Protein AF-A0A7S2H344-F1 (afdb_monomer_lite)

Radius of gyration: 18.53 Å; chains: 1; bounding box: 34×43×52 Å

Structure (mmCIF, N/CA/C/O backbone):
data_AF-A0A7S2H344-F1
#
_entry.id   AF-A0A7S2H344-F1
#
loop_
_atom_site.group_PDB
_atom_site.id
_atom_site.type_symbol
_atom_site.label_atom_id
_atom_site.label_alt_id
_atom_site.label_comp_id
_atom_site.label_asym_id
_atom_site.label_entity_id
_atom_site.label_seq_id
_atom_site.pdbx_PDB_ins_code
_atom_si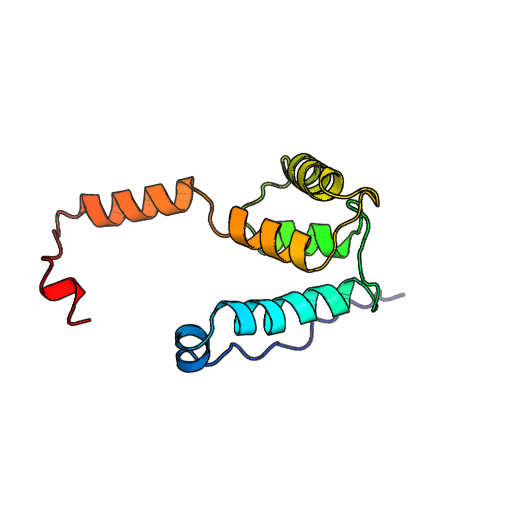te.Cartn_x
_atom_site.Cartn_y
_atom_site.Cartn_z
_atom_site.occupancy
_atom_site.B_iso_or_equiv
_atom_site.auth_seq_id
_atom_site.auth_comp_id
_atom_site.auth_asym_id
_atom_site.auth_atom_id
_atom_site.pdbx_PDB_model_num
ATOM 1 N N . HIS A 1 1 ? -3.638 -33.304 -17.695 1.00 45.38 1 HIS A N 1
ATOM 2 C CA . HIS A 1 1 ? -2.804 -32.109 -17.457 1.00 45.38 1 HIS A CA 1
ATOM 3 C C . HIS A 1 1 ? -3.215 -31.450 -16.147 1.00 45.38 1 HIS A C 1
ATOM 5 O O . HIS A 1 1 ? -4.291 -30.873 -16.081 1.00 45.38 1 HIS A O 1
ATOM 11 N N . ARG A 1 2 ? -2.412 -31.610 -15.088 1.00 36.78 2 ARG A N 1
ATOM 12 C CA . ARG A 1 2 ? -2.621 -30.973 -13.777 1.00 36.78 2 ARG A CA 1
ATOM 13 C C . ARG A 1 2 ? -1.988 -29.578 -13.842 1.00 36.78 2 ARG A C 1
ATOM 15 O O . ARG A 1 2 ? -0.814 -29.491 -14.191 1.00 36.78 2 ARG A O 1
ATOM 22 N N . ARG A 1 3 ? -2.750 -28.513 -13.578 1.00 44.06 3 ARG A N 1
ATOM 23 C CA . ARG A 1 3 ? -2.185 -27.168 -13.381 1.00 44.06 3 ARG A CA 1
ATOM 24 C C . ARG A 1 3 ? -1.403 -27.169 -12.056 1.00 44.06 3 ARG A C 1
ATOM 26 O O . ARG A 1 3 ? -1.931 -27.730 -11.092 1.00 44.06 3 ARG A O 1
ATOM 33 N N . PRO A 1 4 ? -0.186 -26.608 -11.990 1.00 41.44 4 PRO A N 1
ATOM 34 C CA . PRO A 1 4 ? 0.446 -26.328 -10.710 1.00 41.44 4 PRO A CA 1
ATOM 35 C C . PRO A 1 4 ? -0.395 -25.268 -9.985 1.00 41.44 4 PRO A C 1
ATOM 37 O O . PRO A 1 4 ? -0.862 -24.315 -10.612 1.00 41.44 4 PRO A O 1
ATOM 40 N N . GLY A 1 5 ? -0.683 -25.507 -8.705 1.00 43.66 5 GLY A N 1
ATOM 41 C CA . GLY A 1 5 ? -1.342 -24.526 -7.841 1.00 43.66 5 GLY A CA 1
ATOM 42 C C . GLY A 1 5 ? -0.411 -23.344 -7.557 1.00 43.66 5 GLY A C 1
ATOM 43 O O . GLY A 1 5 ? 0.783 -23.449 -7.839 1.00 43.66 5 GLY A O 1
ATOM 44 N N . PRO A 1 6 ? -0.932 -22.229 -7.025 1.00 50.12 6 PRO A N 1
ATOM 45 C CA . PRO A 1 6 ? -0.086 -21.128 -6.595 1.00 50.12 6 PRO A CA 1
ATOM 46 C C . PRO A 1 6 ? 0.805 -21.638 -5.460 1.00 50.12 6 PRO A C 1
ATOM 48 O O . PRO A 1 6 ? 0.308 -22.052 -4.411 1.00 50.12 6 PRO A O 1
ATOM 51 N N . ASP A 1 7 ? 2.114 -21.673 -5.705 1.00 43.00 7 ASP A N 1
ATOM 52 C CA . ASP A 1 7 ? 3.105 -21.862 -4.657 1.00 43.00 7 ASP A CA 1
ATOM 53 C C . ASP A 1 7 ? 2.896 -20.743 -3.635 1.00 43.00 7 ASP A C 1
ATOM 55 O O . ASP A 1 7 ? 3.066 -19.560 -3.933 1.00 43.00 7 ASP A O 1
ATOM 59 N N . ALA A 1 8 ? 2.449 -21.131 -2.442 1.00 45.59 8 ALA A N 1
ATOM 60 C CA . ALA A 1 8 ? 2.354 -20.249 -1.297 1.00 45.59 8 ALA A CA 1
ATOM 61 C C . ALA A 1 8 ? 3.727 -19.599 -1.086 1.00 45.59 8 ALA A C 1
ATOM 63 O O . ALA A 1 8 ? 4.722 -20.299 -0.874 1.00 45.59 8 ALA A O 1
ATOM 64 N N . GLY A 1 9 ? 3.765 -18.269 -1.192 1.00 44.84 9 GLY A N 1
ATOM 65 C CA . GLY A 1 9 ? 4.967 -17.467 -1.013 1.00 44.84 9 GLY A CA 1
ATOM 66 C C . GLY A 1 9 ? 5.725 -17.888 0.241 1.00 44.84 9 GLY A C 1
ATOM 67 O O . GLY A 1 9 ? 5.136 -18.123 1.299 1.00 44.84 9 GLY A O 1
ATOM 68 N N . ALA A 1 10 ? 7.042 -18.033 0.096 1.00 45.00 10 ALA A N 1
ATOM 69 C CA . ALA A 1 10 ? 7.947 -18.379 1.178 1.00 45.00 10 ALA A CA 1
ATOM 70 C C . ALA A 1 10 ? 7.676 -17.475 2.390 1.00 45.00 10 ALA A C 1
ATOM 72 O O . ALA A 1 10 ? 7.825 -16.258 2.304 1.00 45.00 10 ALA A O 1
ATOM 73 N N . GLY A 1 11 ? 7.252 -18.085 3.502 1.00 45.38 11 GLY A N 1
ATOM 74 C CA . GLY A 1 11 ? 6.796 -17.382 4.695 1.00 45.38 11 GLY A CA 1
ATOM 75 C C . GLY A 1 11 ? 7.814 -16.356 5.181 1.00 45.38 11 GLY A C 1
ATOM 76 O O . GLY A 1 11 ? 8.858 -16.712 5.735 1.00 45.38 11 GLY A O 1
ATOM 77 N N . ALA A 1 12 ? 7.493 -15.077 4.993 1.00 57.72 12 ALA A N 1
ATOM 78 C CA . ALA A 1 12 ? 8.164 -14.003 5.696 1.00 57.72 12 ALA A CA 1
ATOM 79 C C . ALA A 1 12 ? 7.949 -14.245 7.195 1.00 57.72 12 ALA A C 1
ATOM 81 O O . ALA A 1 12 ? 6.819 -14.294 7.683 1.00 57.72 12 ALA A O 1
ATOM 82 N N . LYS A 1 13 ? 9.040 -14.478 7.930 1.00 67.94 13 LYS A N 1
ATOM 83 C CA . LYS A 1 13 ? 8.976 -14.578 9.386 1.00 67.94 13 LYS A CA 1
ATOM 84 C C . LYS A 1 13 ? 8.519 -13.220 9.909 1.00 67.94 13 LYS A C 1
ATOM 86 O O . LYS A 1 13 ? 9.151 -12.218 9.584 1.00 67.94 13 LYS A O 1
ATOM 91 N N . ALA A 1 14 ? 7.449 -13.203 10.703 1.00 76.75 14 ALA A N 1
ATOM 92 C CA . ALA A 1 14 ? 6.959 -11.974 11.313 1.00 76.75 14 ALA A CA 1
ATOM 93 C C . ALA A 1 14 ? 8.109 -11.253 12.049 1.00 76.75 14 ALA A C 1
ATOM 95 O O . ALA A 1 14 ? 8.905 -11.924 12.727 1.00 76.75 14 ALA A O 1
ATOM 96 N N . PRO A 1 15 ? 8.230 -9.923 11.898 1.00 81.69 15 PRO A N 1
ATOM 97 C CA . PRO A 1 15 ? 9.256 -9.157 12.586 1.00 81.69 15 PRO A CA 1
ATOM 98 C C . PRO A 1 15 ? 9.081 -9.289 14.102 1.00 81.69 15 PRO A C 1
ATOM 100 O O . PRO A 1 15 ? 7.971 -9.443 14.612 1.00 81.69 15 PRO A O 1
ATOM 103 N N . ALA A 1 16 ? 10.194 -9.256 14.836 1.00 89.12 16 ALA A N 1
ATOM 104 C CA . ALA A 1 16 ? 10.135 -9.223 16.292 1.00 89.12 16 ALA A CA 1
ATOM 105 C C . ALA A 1 16 ? 9.465 -7.918 16.743 1.00 89.12 16 ALA A C 1
ATOM 107 O O . ALA A 1 16 ? 9.772 -6.860 16.200 1.00 89.12 16 ALA A O 1
ATOM 108 N N . PHE A 1 17 ? 8.600 -7.983 17.756 1.00 87.50 17 PHE A N 1
ATOM 109 C CA . PHE A 1 17 ? 7.873 -6.813 18.258 1.00 87.50 17 PHE A CA 1
ATOM 110 C C . PHE A 1 17 ? 8.807 -5.651 18.640 1.00 87.50 17 PHE A C 1
ATOM 112 O O . PHE A 1 17 ? 8.573 -4.518 18.240 1.00 87.50 17 PHE A O 1
ATOM 119 N N . GLU A 1 18 ? 9.935 -5.946 19.290 1.00 90.69 18 GLU A N 1
ATOM 120 C CA . GLU A 1 18 ? 10.969 -4.950 19.618 1.00 90.69 18 GLU A CA 1
ATOM 121 C C . GLU A 1 18 ? 11.545 -4.245 18.381 1.00 90.69 18 GLU A C 1
ATOM 123 O O . GLU A 1 18 ? 11.852 -3.058 18.425 1.00 90.69 18 GLU A O 1
ATOM 128 N N . ALA A 1 19 ? 11.674 -4.957 17.257 1.00 85.19 19 ALA A N 1
ATOM 129 C CA . ALA A 1 19 ? 12.140 -4.359 16.010 1.00 85.19 19 ALA A CA 1
ATOM 130 C C . ALA A 1 19 ? 11.085 -3.411 15.422 1.00 85.19 19 ALA A C 1
ATOM 132 O O . ALA A 1 19 ? 11.440 -2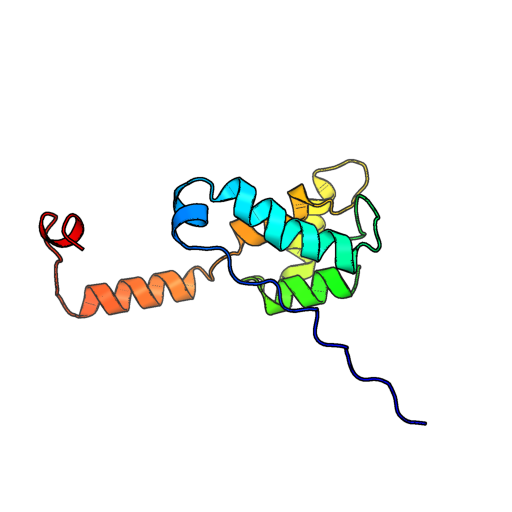.354 14.915 1.00 85.19 19 ALA A O 1
ATOM 133 N N . VAL A 1 20 ? 9.801 -3.763 15.544 1.00 88.31 20 VAL A N 1
ATOM 134 C CA . VAL A 1 20 ? 8.680 -2.903 15.132 1.00 88.31 20 VAL A CA 1
ATOM 135 C C . VAL A 1 20 ? 8.634 -1.624 15.972 1.00 88.31 20 VAL A C 1
ATOM 137 O O . VAL A 1 20 ? 8.429 -0.546 15.427 1.00 88.31 20 VAL A O 1
ATOM 140 N N . LEU A 1 21 ? 8.856 -1.728 17.287 1.00 90.62 21 LEU A N 1
ATOM 141 C CA . LEU A 1 21 ? 8.903 -0.563 18.177 1.00 90.62 21 LEU A CA 1
ATOM 142 C C . LEU A 1 21 ? 10.115 0.338 17.915 1.00 90.62 21 LEU A C 1
ATOM 144 O O . LEU A 1 21 ? 10.017 1.553 18.075 1.00 90.62 21 LEU A O 1
ATOM 148 N N . ALA A 1 22 ? 11.254 -0.248 17.540 1.00 92.75 22 ALA A N 1
ATOM 149 C CA . ALA A 1 22 ? 12.477 0.498 17.265 1.00 92.75 22 ALA A CA 1
ATOM 150 C C . ALA A 1 22 ? 12.447 1.220 15.908 1.00 92.75 22 ALA A C 1
ATOM 152 O O . ALA A 1 22 ? 12.942 2.342 15.817 1.00 92.75 22 ALA A O 1
ATOM 153 N N . ASP A 1 23 ? 11.903 0.579 14.868 1.00 91.44 23 ASP A N 1
ATOM 154 C CA . ASP A 1 23 ? 11.857 1.114 13.503 1.00 91.44 23 ASP A CA 1
ATOM 155 C C . ASP A 1 23 ? 10.715 0.483 12.685 1.00 91.44 23 ASP A C 1
ATOM 157 O O . ASP A 1 23 ? 10.900 -0.487 11.943 1.00 91.44 23 ASP A O 1
ATOM 161 N N . LEU A 1 24 ? 9.510 1.040 12.824 1.00 89.12 24 LEU A N 1
ATOM 162 C CA . LEU A 1 24 ? 8.336 0.581 12.081 1.00 89.12 24 LEU A CA 1
ATOM 163 C C . LEU A 1 24 ? 8.521 0.741 10.564 1.00 89.12 24 LEU A C 1
ATOM 165 O O . LEU A 1 24 ? 8.237 -0.197 9.821 1.00 89.12 24 LEU A O 1
ATOM 169 N N . ASP A 1 25 ? 9.016 1.897 10.114 1.00 89.62 25 ASP A N 1
ATOM 170 C CA . ASP A 1 25 ? 9.170 2.213 8.690 1.00 89.62 25 ASP A CA 1
ATOM 171 C C . ASP A 1 25 ? 10.168 1.267 8.011 1.00 89.62 25 ASP A C 1
ATOM 173 O O . ASP A 1 25 ? 9.881 0.710 6.948 1.00 89.62 25 ASP A O 1
ATOM 177 N N . GLY A 1 26 ? 11.323 1.020 8.634 1.00 90.25 26 GLY A N 1
ATOM 178 C CA . GLY A 1 26 ? 12.318 0.089 8.106 1.00 90.25 26 GLY A CA 1
ATOM 179 C C . GLY A 1 26 ? 11.807 -1.352 8.060 1.00 90.25 26 GLY A C 1
ATOM 180 O O . GLY A 1 26 ? 12.040 -2.073 7.081 1.00 90.25 26 GLY A O 1
ATOM 181 N N . VAL A 1 27 ? 11.053 -1.777 9.078 1.00 90.94 27 VAL A N 1
ATOM 182 C CA . VAL A 1 27 ? 10.414 -3.100 9.094 1.00 90.94 27 VAL A CA 1
ATOM 183 C C . VAL A 1 27 ? 9.361 -3.219 7.990 1.00 90.94 27 VAL A C 1
ATOM 185 O O . VAL A 1 27 ? 9.327 -4.237 7.291 1.00 90.94 27 VAL A O 1
ATOM 188 N N . GLU A 1 28 ? 8.548 -2.188 7.784 1.00 90.44 28 GLU A N 1
ATOM 189 C CA . GLU A 1 28 ? 7.519 -2.148 6.748 1.00 90.44 28 GLU A CA 1
ATOM 190 C C . GLU A 1 28 ? 8.136 -2.235 5.346 1.00 90.44 28 GLU A C 1
ATOM 192 O O . GLU A 1 28 ? 7.773 -3.122 4.569 1.00 90.44 28 GLU A O 1
ATOM 197 N N . ILE A 1 29 ? 9.140 -1.400 5.059 1.00 92.06 29 ILE A N 1
ATOM 198 C CA . ILE A 1 29 ? 9.882 -1.416 3.791 1.00 92.06 29 ILE A CA 1
ATOM 199 C C . ILE A 1 29 ? 10.525 -2.786 3.563 1.00 92.06 29 ILE A C 1
ATOM 201 O O . ILE A 1 29 ? 10.426 -3.342 2.471 1.00 92.06 29 ILE A O 1
ATOM 205 N N . SER A 1 30 ? 11.159 -3.378 4.578 1.00 90.12 30 SER A N 1
ATOM 206 C CA . SER A 1 30 ? 11.808 -4.686 4.414 1.00 90.12 30 SER A CA 1
ATOM 207 C C . SER A 1 30 ? 10.812 -5.824 4.146 1.00 90.12 30 SER A C 1
ATOM 209 O O . SER A 1 30 ? 11.112 -6.740 3.376 1.00 90.12 30 SER A O 1
ATOM 211 N N . THR A 1 31 ? 9.618 -5.760 4.741 1.00 89.50 31 THR A N 1
ATOM 212 C CA . THR A 1 31 ? 8.592 -6.808 4.638 1.00 89.50 31 THR A CA 1
ATOM 213 C C . THR A 1 31 ? 7.793 -6.673 3.344 1.00 89.50 31 THR A C 1
ATOM 215 O O . THR A 1 31 ? 7.741 -7.595 2.522 1.00 89.50 31 THR A O 1
ATOM 218 N N . TYR A 1 32 ? 7.192 -5.506 3.125 1.00 92.94 32 TYR A N 1
ATOM 219 C CA . TYR A 1 32 ? 6.351 -5.257 1.961 1.00 92.94 32 TYR A CA 1
ATOM 220 C C . TYR A 1 32 ? 7.170 -4.930 0.716 1.00 92.94 32 TYR A C 1
ATOM 222 O O . TYR A 1 32 ? 6.781 -5.340 -0.371 1.00 92.94 32 TYR A O 1
ATOM 230 N N . GLY A 1 33 ? 8.341 -4.303 0.845 1.00 92.50 33 GLY A N 1
ATOM 231 C CA . GLY A 1 33 ? 9.237 -4.074 -0.292 1.00 92.50 33 GLY A CA 1
ATOM 232 C C . GLY A 1 33 ? 9.791 -5.373 -0.876 1.00 92.50 33 GLY A C 1
ATOM 233 O O . GLY A 1 33 ? 9.915 -5.499 -2.094 1.00 92.50 33 GLY A O 1
ATOM 234 N N . ARG A 1 34 ? 10.028 -6.397 -0.043 1.00 91.38 34 ARG A N 1
ATOM 235 C CA . ARG A 1 34 ? 10.338 -7.745 -0.544 1.00 91.38 34 ARG A CA 1
ATOM 236 C C . ARG A 1 34 ? 9.165 -8.338 -1.318 1.00 91.38 34 ARG A C 1
ATOM 238 O O . ARG A 1 34 ? 9.363 -8.839 -2.417 1.00 91.38 34 ARG A O 1
ATOM 245 N N . THR A 1 35 ? 7.956 -8.228 -0.774 1.00 91.94 35 THR A N 1
ATOM 246 C CA . THR A 1 35 ? 6.735 -8.695 -1.448 1.00 91.94 35 THR A CA 1
ATOM 247 C C . THR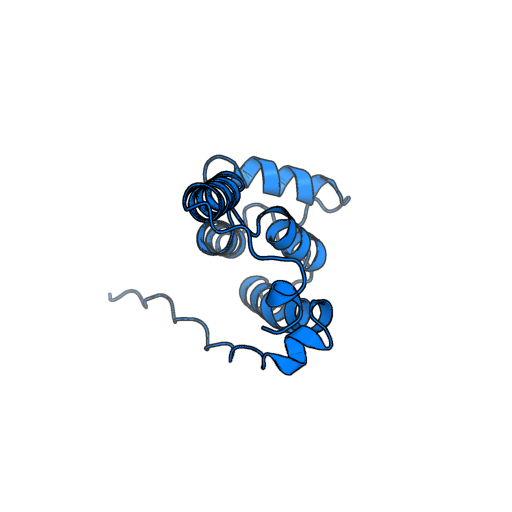 A 1 35 ? 6.555 -7.998 -2.800 1.00 91.94 35 THR A C 1
ATOM 249 O O . THR A 1 35 ? 6.308 -8.660 -3.807 1.00 91.94 35 THR A O 1
ATOM 252 N N . PHE A 1 36 ? 6.760 -6.678 -2.842 1.00 94.94 36 PHE A N 1
ATOM 253 C CA . PHE A 1 36 ? 6.747 -5.897 -4.073 1.00 94.94 36 PHE A CA 1
ATOM 254 C C . PHE A 1 36 ? 7.787 -6.402 -5.069 1.00 94.94 36 PHE A C 1
ATOM 256 O O . PHE A 1 36 ? 7.446 -6.708 -6.206 1.00 94.94 36 PHE A O 1
ATOM 263 N N . SER A 1 37 ? 9.041 -6.558 -4.638 1.00 94.38 37 SER A N 1
ATOM 264 C CA . SER A 1 37 ? 10.120 -7.076 -5.484 1.00 94.38 37 SER A CA 1
ATOM 265 C C . SER A 1 37 ? 9.805 -8.465 -6.049 1.00 94.38 37 SER A C 1
ATOM 267 O O . SER A 1 37 ? 10.142 -8.738 -7.205 1.00 94.38 37 SER A O 1
ATOM 269 N N . ASP A 1 38 ? 9.173 -9.333 -5.254 1.00 91.94 38 ASP A N 1
ATOM 270 C CA . ASP A 1 38 ? 8.828 -10.697 -5.654 1.00 91.94 38 ASP A CA 1
ATOM 271 C C . ASP A 1 38 ? 7.806 -10.686 -6.799 1.00 91.94 38 ASP A C 1
ATOM 273 O O . ASP A 1 38 ? 8.011 -11.363 -7.810 1.00 91.94 38 ASP A O 1
ATOM 277 N N . PHE A 1 39 ? 6.738 -9.882 -6.701 1.00 92.38 39 PHE A N 1
ATOM 278 C CA . PHE A 1 39 ? 5.757 -9.802 -7.787 1.00 92.38 39 PHE A CA 1
ATOM 279 C C . PHE A 1 39 ? 6.173 -8.885 -8.940 1.00 92.38 39 PHE A C 1
ATOM 281 O O . PHE A 1 39 ? 5.721 -9.100 -10.061 1.00 92.38 39 PHE A O 1
ATOM 288 N N . ALA A 1 40 ? 7.030 -7.892 -8.702 1.00 93.81 40 ALA A N 1
ATOM 289 C CA . ALA A 1 40 ? 7.549 -7.001 -9.737 1.00 93.81 40 ALA A CA 1
ATOM 290 C C . ALA A 1 40 ? 8.630 -7.670 -10.600 1.00 93.81 40 ALA A C 1
ATOM 292 O O . ALA A 1 40 ? 9.083 -7.085 -11.581 1.00 93.81 40 ALA A O 1
ATOM 293 N N . GLY A 1 41 ? 9.091 -8.876 -10.242 1.00 92.31 41 GLY A N 1
ATOM 294 C CA . GLY A 1 41 ? 10.106 -9.602 -11.008 1.00 92.31 41 GLY A CA 1
ATOM 295 C C . GLY A 1 41 ? 11.432 -8.843 -11.116 1.00 92.31 41 GLY A C 1
ATOM 296 O O . GLY A 1 41 ? 12.111 -8.926 -12.139 1.00 92.31 41 GLY A O 1
ATOM 297 N N . GLY A 1 42 ? 11.779 -8.064 -10.086 1.00 88.75 42 GLY A N 1
ATOM 298 C CA . GLY A 1 42 ? 12.967 -7.206 -10.065 1.00 88.75 42 GLY A CA 1
ATOM 299 C C . GLY A 1 42 ? 12.831 -5.879 -10.822 1.00 88.75 42 GLY A C 1
ATOM 300 O O . GLY A 1 42 ? 13.825 -5.164 -10.958 1.00 88.75 42 GLY A O 1
ATOM 301 N N . GLN A 1 43 ? 11.641 -5.526 -11.319 1.00 93.38 43 GLN A N 1
ATOM 302 C CA . GLN A 1 43 ? 11.388 -4.188 -11.856 1.00 93.38 43 GLN A CA 1
ATOM 303 C C . GLN A 1 43 ? 11.229 -3.157 -10.732 1.00 93.38 43 GLN A C 1
ATOM 305 O O . GLN A 1 43 ? 10.744 -3.467 -9.646 1.00 93.38 43 GLN A O 1
ATOM 310 N N . ALA A 1 44 ? 11.632 -1.913 -11.006 1.00 94.12 44 ALA A N 1
ATOM 311 C CA . ALA A 1 44 ? 11.504 -0.808 -10.053 1.00 94.12 44 ALA A CA 1
ATOM 312 C C . ALA A 1 44 ? 10.050 -0.329 -9.884 1.00 94.12 44 ALA A C 1
ATOM 314 O O . ALA A 1 44 ? 9.700 0.219 -8.842 1.00 94.12 44 ALA A O 1
ATOM 315 N N . SER A 1 45 ? 9.210 -0.543 -10.899 1.00 96.62 45 SER A N 1
ATOM 316 C CA . SER A 1 45 ? 7.786 -0.229 -10.871 1.00 96.62 45 SER A CA 1
ATOM 317 C C . SER A 1 45 ? 6.980 -1.219 -11.710 1.00 96.62 45 SER A C 1
ATOM 319 O O . SER A 1 45 ? 7.525 -1.923 -12.563 1.00 96.62 45 SER A O 1
ATOM 321 N N . VAL A 1 46 ? 5.673 -1.274 -11.461 1.00 97.38 46 VAL A N 1
ATOM 322 C CA . VAL A 1 46 ? 4.705 -2.107 -12.187 1.00 97.38 46 VAL A CA 1
ATOM 323 C C . VAL A 1 46 ? 3.541 -1.262 -12.702 1.00 97.38 46 VAL A C 1
ATOM 325 O O . VAL A 1 46 ? 3.296 -0.156 -12.225 1.00 97.38 46 VAL A O 1
ATOM 328 N N . GLN A 1 47 ? 2.811 -1.770 -13.693 1.00 97.31 47 GLN A N 1
ATOM 329 C CA . GLN A 1 47 ? 1.621 -1.092 -14.210 1.00 97.31 47 GLN A CA 1
ATOM 330 C C . GLN A 1 47 ? 0.411 -1.267 -13.268 1.00 97.31 47 GLN A C 1
ATOM 332 O O . GLN A 1 47 ? 0.330 -2.277 -12.563 1.00 97.31 47 GLN A O 1
ATOM 337 N N . PRO A 1 48 ? -0.557 -0.331 -13.264 1.00 96.25 48 PRO A N 1
ATOM 338 C CA . PRO A 1 48 ? -1.771 -0.433 -12.442 1.00 96.25 48 PRO A CA 1
ATOM 339 C C . PRO A 1 48 ? -2.613 -1.698 -12.692 1.00 96.25 48 PRO A C 1
ATOM 341 O O . PRO A 1 48 ? -3.340 -2.164 -11.817 1.00 96.25 48 PRO A O 1
ATOM 344 N N . ASP A 1 49 ? -2.531 -2.284 -13.883 1.00 95.88 49 ASP A N 1
ATOM 345 C CA . ASP A 1 49 ? -3.246 -3.509 -14.252 1.00 95.88 49 ASP A CA 1
ATOM 346 C C . ASP A 1 49 ? -2.493 -4.800 -13.874 1.00 95.88 49 ASP A C 1
ATOM 348 O O . ASP A 1 49 ? -2.990 -5.902 -14.123 1.00 95.88 49 ASP A O 1
ATOM 352 N N . HIS A 1 50 ? -1.326 -4.695 -13.226 1.00 96.88 50 HIS A N 1
ATOM 353 C CA . HIS A 1 50 ? -0.511 -5.845 -12.848 1.00 96.88 50 HIS A CA 1
ATOM 354 C C . HIS A 1 50 ? -1.272 -6.797 -11.909 1.00 96.88 50 HIS A C 1
ATOM 356 O O . HIS A 1 50 ? -1.589 -6.461 -10.766 1.00 96.88 50 HIS A O 1
ATOM 362 N N . ALA A 1 51 ? -1.538 -8.019 -12.378 1.00 96.19 51 ALA A N 1
ATOM 363 C CA . ALA A 1 51 ? -2.444 -8.959 -11.714 1.00 96.19 51 ALA A CA 1
ATOM 364 C C . ALA A 1 51 ? -2.064 -9.254 -10.253 1.00 96.19 51 ALA A C 1
ATOM 366 O O . ALA A 1 51 ? -2.921 -9.190 -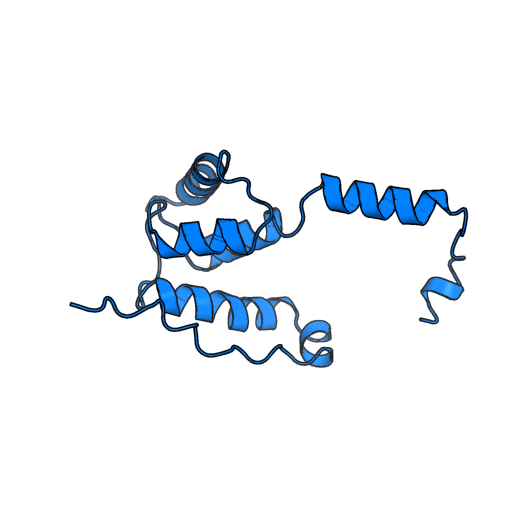9.377 1.00 96.19 51 ALA A O 1
ATOM 367 N N . SER A 1 52 ? -0.783 -9.510 -9.975 1.00 96.12 52 SER A N 1
ATOM 368 C C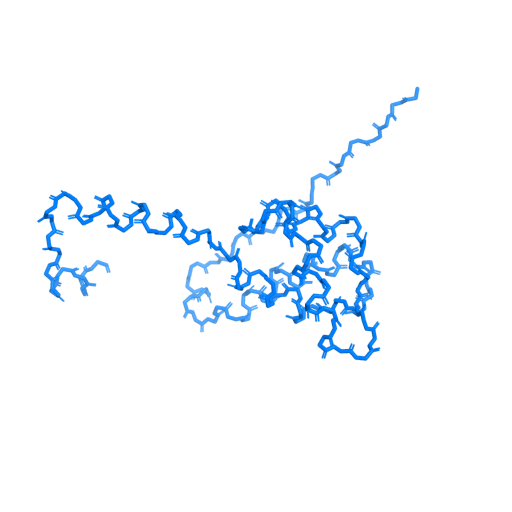A . SER A 1 52 ? -0.323 -9.833 -8.618 1.00 96.12 52 SER A CA 1
ATOM 369 C C . SER A 1 52 ? -0.386 -8.642 -7.662 1.00 96.12 52 SER A C 1
ATOM 371 O O . SER A 1 52 ? -0.605 -8.835 -6.472 1.00 96.12 52 SER A O 1
ATOM 373 N N . LEU A 1 53 ? -0.226 -7.413 -8.170 1.00 95.88 53 LEU A N 1
ATOM 374 C CA . LEU A 1 53 ? -0.377 -6.206 -7.350 1.00 95.88 53 LEU A CA 1
ATOM 375 C C . LEU A 1 53 ? -1.837 -6.073 -6.906 1.00 95.88 53 LEU A C 1
ATOM 377 O O . LEU A 1 53 ? -2.123 -5.855 -5.733 1.00 95.88 53 LEU A O 1
ATOM 381 N N . ARG A 1 54 ? -2.762 -6.244 -7.854 1.00 96.81 54 ARG A N 1
ATOM 382 C CA . ARG A 1 54 ? -4.206 -6.148 -7.613 1.00 96.81 54 ARG A CA 1
ATOM 383 C C . ARG A 1 54 ? -4.688 -7.217 -6.638 1.00 96.81 54 ARG A C 1
ATOM 385 O O . ARG A 1 54 ? -5.402 -6.896 -5.695 1.00 96.81 54 ARG A O 1
ATOM 392 N N . ASP A 1 55 ? -4.264 -8.462 -6.849 1.00 95.38 55 ASP A N 1
ATOM 393 C CA . ASP A 1 55 ? -4.578 -9.589 -5.966 1.00 95.38 55 ASP A CA 1
ATOM 394 C C . ASP A 1 55 ? -4.055 -9.349 -4.543 1.00 95.38 55 ASP A C 1
ATOM 396 O O . ASP A 1 55 ? -4.777 -9.544 -3.561 1.00 95.38 55 ASP A O 1
ATOM 400 N N . PHE A 1 56 ? -2.831 -8.823 -4.426 1.00 95.38 56 PHE A N 1
ATOM 401 C CA . PHE A 1 56 ? -2.245 -8.486 -3.137 1.00 95.38 56 PHE A CA 1
ATOM 402 C C . PHE A 1 56 ? -3.037 -7.398 -2.404 1.00 95.38 56 PHE A C 1
ATOM 404 O O . PHE A 1 56 ? -3.347 -7.571 -1.225 1.00 95.38 56 PHE A O 1
ATOM 411 N N . LEU A 1 57 ? -3.377 -6.298 -3.084 1.00 95.25 57 LEU A N 1
ATOM 412 C CA . LEU A 1 57 ? -4.106 -5.178 -2.483 1.00 95.25 57 LEU A CA 1
ATOM 413 C C . LEU A 1 57 ? -5.508 -5.592 -2.032 1.00 95.25 57 LEU A C 1
ATOM 415 O O . LEU A 1 57 ? -5.889 -5.288 -0.908 1.00 95.25 57 LEU A O 1
ATOM 419 N N . VAL A 1 58 ? -6.250 -6.340 -2.849 1.00 94.06 58 VAL A N 1
ATOM 420 C CA . VAL A 1 58 ? -7.591 -6.831 -2.476 1.00 94.06 58 VAL A CA 1
ATOM 421 C C . VAL A 1 58 ? -7.532 -7.769 -1.269 1.00 94.06 58 VAL A C 1
ATOM 423 O O . VAL A 1 58 ? -8.457 -7.801 -0.464 1.00 94.06 58 VAL A O 1
ATOM 426 N N . THR A 1 59 ? -6.447 -8.532 -1.135 1.00 92.75 59 THR A N 1
ATOM 427 C CA . THR A 1 59 ? -6.289 -9.505 -0.049 1.00 92.75 59 THR A CA 1
ATOM 428 C C . THR A 1 59 ? -5.809 -8.869 1.258 1.00 92.75 59 THR A C 1
ATOM 430 O O . THR A 1 59 ? -6.197 -9.328 2.330 1.00 92.75 59 THR A O 1
ATOM 433 N N . ASN A 1 60 ? -4.952 -7.846 1.191 1.00 92.12 60 ASN A N 1
ATOM 434 C CA . ASN A 1 60 ? -4.196 -7.347 2.350 1.00 92.12 60 ASN A CA 1
ATOM 435 C C . ASN A 1 60 ? -4.462 -5.872 2.687 1.00 92.12 60 ASN A C 1
ATOM 437 O O . ASN A 1 60 ? -3.773 -5.315 3.538 1.00 92.12 60 ASN A O 1
ATOM 441 N N . SER A 1 61 ? -5.427 -5.228 2.031 1.00 93.69 61 SER A N 1
ATOM 442 C CA . SER A 1 61 ? -5.832 -3.853 2.335 1.00 93.69 61 SER A CA 1
ATOM 443 C C . SER A 1 61 ? -7.346 -3.745 2.495 1.00 93.69 61 SER A C 1
ATOM 445 O O . SER A 1 61 ? -8.097 -4.658 2.159 1.00 93.69 61 SER A O 1
ATOM 447 N N . ALA A 1 62 ? -7.796 -2.599 2.987 1.00 94.12 62 ALA A N 1
ATOM 448 C CA . ALA A 1 62 ? -9.202 -2.243 3.106 1.00 94.12 62 ALA A CA 1
ATOM 449 C C . ALA A 1 62 ? -9.824 -1.740 1.789 1.00 94.12 62 ALA A C 1
ATOM 451 O O . ALA A 1 62 ? -10.984 -1.327 1.783 1.00 94.12 62 ALA A O 1
ATOM 452 N N . ILE A 1 63 ? -9.077 -1.752 0.679 1.00 93.94 63 ILE A N 1
ATOM 453 C CA . ILE A 1 63 ? -9.574 -1.296 -0.620 1.00 93.94 63 ILE A CA 1
ATOM 454 C C . ILE A 1 63 ? -10.609 -2.295 -1.141 1.00 93.94 63 ILE A C 1
ATOM 456 O O . ILE A 1 63 ? -10.301 -3.457 -1.419 1.00 93.94 63 ILE A O 1
ATOM 460 N N . ALA A 1 64 ? -11.845 -1.835 -1.330 1.00 92.38 64 ALA A N 1
ATOM 461 C CA . ALA A 1 64 ? -12.876 -2.641 -1.965 1.00 92.38 64 ALA A CA 1
ATOM 462 C C . ALA A 1 64 ? -12.532 -2.902 -3.441 1.00 92.38 64 ALA A C 1
ATOM 464 O O . ALA A 1 64 ? -12.013 -2.033 -4.141 1.00 92.38 64 ALA A O 1
ATOM 465 N N . LEU A 1 65 ? -12.893 -4.082 -3.957 1.00 93.00 65 LEU A N 1
ATOM 466 C CA . LEU A 1 65 ? -12.634 -4.442 -5.359 1.00 93.00 65 LEU A CA 1
ATOM 467 C C . LEU A 1 65 ? -13.236 -3.433 -6.356 1.00 93.00 65 LEU A C 1
ATOM 469 O O . LEU A 1 65 ? -12.662 -3.218 -7.419 1.00 93.00 65 LEU A O 1
ATOM 473 N N . SER A 1 66 ? -14.371 -2.811 -6.014 1.00 94.88 66 SER A N 1
ATOM 474 C CA . SER A 1 66 ? -15.009 -1.763 -6.823 1.00 94.88 66 SER A CA 1
ATOM 475 C C . SER A 1 66 ? -14.195 -0.472 -6.904 1.00 94.88 66 SER A C 1
ATOM 477 O O . SER A 1 66 ? -14.316 0.259 -7.884 1.00 94.88 66 SER A O 1
ATOM 479 N N . ASP A 1 67 ? -13.373 -0.207 -5.892 1.00 95.00 67 ASP A N 1
ATOM 480 C CA . ASP A 1 67 ? -12.670 1.064 -5.711 1.00 95.00 67 ASP A CA 1
ATOM 481 C C . ASP A 1 67 ? -11.185 0.940 -6.088 1.00 95.00 67 ASP A C 1
ATOM 483 O O . ASP A 1 67 ? -10.511 1.945 -6.317 1.00 95.00 67 ASP A O 1
ATOM 487 N N . LEU A 1 68 ? -10.694 -0.298 -6.236 1.00 95.56 68 LEU A N 1
ATOM 488 C CA . LEU A 1 68 ? -9.306 -0.626 -6.550 1.00 95.56 68 LEU A CA 1
ATOM 489 C C . LEU A 1 68 ? -8.777 0.113 -7.784 1.00 95.56 68 LEU A C 1
ATOM 491 O O . LEU A 1 68 ? -7.680 0.664 -7.739 1.00 95.56 68 LEU A O 1
ATOM 495 N N . ASP A 1 69 ? -9.543 0.148 -8.877 1.00 96.69 69 ASP A N 1
ATOM 496 C CA . ASP A 1 69 ? -9.123 0.836 -10.105 1.00 96.69 69 ASP A CA 1
ATOM 497 C C . ASP A 1 69 ? -8.940 2.339 -9.885 1.00 96.69 69 ASP A C 1
ATOM 499 O O . ASP A 1 69 ? -7.982 2.932 -10.381 1.00 96.69 69 ASP A O 1
ATOM 503 N N . THR A 1 70 ? -9.834 2.948 -9.107 1.00 96.44 70 THR A N 1
ATOM 504 C CA . THR A 1 70 ? -9.785 4.379 -8.803 1.00 96.44 70 THR A CA 1
ATOM 505 C C . THR A 1 70 ? -8.558 4.710 -7.961 1.00 96.44 70 THR A C 1
ATOM 507 O O . THR A 1 70 ? -7.825 5.640 -8.301 1.00 96.44 70 THR A O 1
ATOM 510 N N . GLU A 1 71 ? -8.289 3.934 -6.907 1.00 96.56 71 GLU A N 1
ATOM 511 C CA . GLU A 1 71 ? -7.124 4.162 -6.046 1.00 96.56 71 GLU A CA 1
ATOM 512 C C . GLU A 1 71 ? -5.805 3.924 -6.791 1.00 96.56 71 GLU A C 1
ATOM 514 O O . GLU A 1 71 ? -4.890 4.745 -6.695 1.00 96.56 71 GLU A O 1
ATOM 519 N N . LEU A 1 72 ? -5.724 2.875 -7.619 1.00 96.75 72 LEU A N 1
ATOM 520 C CA . LEU A 1 72 ? -4.549 2.599 -8.449 1.00 96.75 72 LEU A CA 1
ATOM 521 C C . LEU A 1 72 ? -4.277 3.711 -9.473 1.00 96.75 72 LEU A C 1
ATOM 523 O O . LEU A 1 72 ? -3.133 4.136 -9.628 1.00 96.75 72 LEU A O 1
ATOM 527 N N . LEU A 1 73 ? -5.310 4.223 -10.151 1.00 96.31 73 LEU A N 1
ATOM 528 C CA . LEU A 1 73 ? -5.160 5.331 -11.101 1.00 96.31 73 LEU A CA 1
ATOM 529 C C . LEU A 1 73 ? -4.744 6.628 -10.403 1.00 96.31 73 LEU A C 1
ATOM 531 O O . LEU A 1 73 ? -3.864 7.343 -10.887 1.00 96.31 73 LEU A O 1
ATOM 535 N N . LYS A 1 74 ? -5.350 6.922 -9.251 1.00 96.25 74 LYS A N 1
ATOM 536 C CA . LYS A 1 74 ? -5.041 8.103 -8.440 1.00 96.25 74 LYS A CA 1
ATOM 537 C C . LYS A 1 74 ? -3.580 8.112 -8.010 1.00 96.25 74 LYS A C 1
ATOM 539 O O . LYS A 1 74 ? -2.932 9.148 -8.140 1.00 96.25 74 LYS A O 1
ATOM 544 N N . ILE A 1 75 ? -3.041 6.989 -7.537 1.00 96.06 75 ILE A N 1
ATOM 545 C CA . ILE A 1 75 ? -1.635 6.927 -7.128 1.00 96.06 75 ILE A CA 1
ATOM 546 C C . ILE A 1 75 ? -0.685 6.904 -8.339 1.00 96.06 75 ILE A C 1
ATOM 548 O O . ILE A 1 75 ? 0.316 7.614 -8.327 1.00 96.06 75 ILE A O 1
ATOM 552 N N . ALA A 1 76 ? -1.029 6.200 -9.426 1.00 96.12 76 ALA A N 1
ATOM 553 C CA . ALA A 1 76 ? -0.211 6.153 -10.640 1.00 96.12 76 ALA A CA 1
ATOM 554 C C . ALA A 1 76 ? -0.071 7.533 -11.295 1.00 96.12 76 ALA A C 1
ATOM 556 O O . ALA A 1 76 ? 1.001 7.883 -11.776 1.00 96.12 76 ALA A O 1
ATOM 557 N N . SER A 1 77 ? -1.131 8.348 -11.260 1.00 95.94 77 SER A N 1
ATOM 558 C CA . SER A 1 77 ? -1.122 9.714 -11.800 1.00 95.94 77 SER A CA 1
ATOM 559 C C . SER A 1 77 ? -0.224 10.699 -11.039 1.00 95.94 77 SER A C 1
ATOM 561 O O . SER A 1 77 ? -0.042 11.827 -11.492 1.00 95.94 77 SER A O 1
ATOM 563 N N . GLN A 1 78 ? 0.340 10.303 -9.890 1.00 94.25 78 GLN A N 1
ATOM 564 C CA . GLN A 1 78 ? 1.259 11.144 -9.114 1.00 94.25 78 GLN A CA 1
ATOM 565 C C . GLN A 1 78 ? 2.678 11.158 -9.701 1.00 94.25 78 GLN A C 1
ATOM 567 O O . GLN A 1 78 ? 3.502 11.953 -9.251 1.00 94.25 78 GLN A O 1
ATOM 572 N N . ASN A 1 79 ? 2.970 10.309 -10.693 1.00 92.38 79 ASN A N 1
ATOM 573 C CA . ASN A 1 79 ? 4.236 10.307 -11.419 1.00 92.38 79 ASN A CA 1
ATOM 574 C C . ASN A 1 79 ? 4.031 10.312 -12.940 1.00 92.38 79 ASN A C 1
ATOM 576 O O . ASN A 1 79 ? 3.026 9.834 -13.461 1.00 92.38 79 ASN A O 1
ATOM 580 N N . ASP A 1 80 ? 5.037 10.809 -13.661 1.00 91.94 80 ASP A N 1
ATOM 581 C CA . ASP A 1 80 ? 4.999 10.939 -15.124 1.00 91.94 80 ASP A CA 1
ATOM 582 C C . ASP A 1 80 ? 4.990 9.586 -15.856 1.00 91.94 80 ASP A C 1
ATOM 584 O O . ASP A 1 80 ? 4.605 9.504 -17.023 1.00 91.94 80 ASP A O 1
ATOM 588 N N . ALA A 1 81 ? 5.426 8.517 -15.185 1.00 93.00 81 ALA A N 1
ATOM 589 C CA . ALA A 1 81 ? 5.503 7.177 -15.753 1.00 93.00 81 ALA A CA 1
ATOM 590 C C . ALA A 1 81 ? 4.167 6.417 -15.696 1.00 93.00 81 ALA A C 1
ATOM 592 O O . ALA A 1 81 ? 4.082 5.327 -16.263 1.00 93.00 81 ALA A O 1
ATOM 593 N N . PHE A 1 82 ? 3.149 6.960 -15.012 1.00 95.94 82 PHE A N 1
ATOM 594 C CA . PHE A 1 82 ? 1.870 6.292 -14.759 1.00 95.94 82 PHE A CA 1
ATOM 595 C C . PHE A 1 82 ? 2.047 4.857 -14.230 1.00 95.94 82 PHE A C 1
ATOM 597 O O . PHE A 1 82 ? 1.337 3.932 -14.621 1.00 95.94 82 PHE A O 1
ATOM 604 N N . SER A 1 83 ? 3.025 4.664 -13.343 1.00 96.75 83 SER A N 1
ATOM 605 C CA . SER A 1 83 ? 3.389 3.350 -12.797 1.00 96.75 83 SER A CA 1
ATOM 606 C C . SER A 1 83 ? 3.380 3.351 -11.271 1.00 96.75 83 SER A C 1
ATOM 608 O O . SER A 1 83 ? 3.360 4.408 -10.646 1.00 96.75 83 SER A O 1
ATOM 610 N N . ILE A 1 84 ? 3.377 2.169 -10.666 1.00 97.25 84 ILE A N 1
ATOM 611 C CA . ILE A 1 84 ? 3.400 1.972 -9.216 1.00 97.25 84 ILE A CA 1
ATOM 612 C C . ILE A 1 84 ? 4.788 1.479 -8.833 1.00 97.25 84 ILE A C 1
ATOM 614 O O . ILE A 1 84 ? 5.144 0.348 -9.162 1.00 97.25 84 ILE A O 1
ATOM 618 N N . ASP A 1 85 ? 5.581 2.319 -8.179 1.00 96.62 85 ASP A N 1
ATOM 619 C CA . ASP A 1 85 ? 6.827 1.904 -7.534 1.00 96.62 85 ASP A CA 1
ATOM 620 C C . ASP A 1 85 ? 6.569 1.397 -6.102 1.00 96.62 85 ASP A C 1
ATOM 622 O O . ASP A 1 85 ? 5.430 1.344 -5.625 1.00 96.62 85 ASP A O 1
ATOM 626 N N . CYS A 1 86 ? 7.635 0.975 -5.420 1.00 95.31 86 CYS A N 1
ATOM 627 C CA . CYS A 1 86 ? 7.534 0.436 -4.065 1.00 95.31 86 CYS A CA 1
ATOM 628 C C . CYS A 1 86 ? 6.983 1.464 -3.060 1.00 95.31 86 CYS A C 1
ATOM 630 O O . CYS A 1 86 ? 6.216 1.094 -2.171 1.00 95.31 86 CYS A O 1
ATOM 632 N N . ASP A 1 87 ? 7.333 2.742 -3.204 1.00 95.19 87 ASP A N 1
ATOM 633 C CA . ASP A 1 87 ? 6.891 3.797 -2.287 1.00 95.19 87 ASP A CA 1
ATOM 634 C C . ASP A 1 87 ? 5.398 4.096 -2.480 1.00 95.19 87 ASP A C 1
ATOM 636 O O . ASP A 1 87 ? 4.642 4.194 -1.511 1.00 95.19 87 ASP A O 1
ATOM 640 N N . ALA A 1 88 ? 4.943 4.162 -3.733 1.00 96.06 88 ALA A N 1
ATOM 641 C CA . ALA A 1 88 ? 3.535 4.277 -4.097 1.00 96.06 88 ALA A CA 1
ATOM 642 C C . ALA A 1 88 ? 2.711 3.079 -3.594 1.00 96.06 88 ALA A C 1
ATOM 644 O O . ALA A 1 88 ? 1.599 3.251 -3.092 1.00 96.06 88 ALA A O 1
ATOM 645 N N . PHE A 1 89 ? 3.266 1.867 -3.681 1.00 96.25 89 PHE A N 1
ATOM 646 C CA . PHE A 1 89 ? 2.653 0.656 -3.140 1.00 96.25 89 PHE A CA 1
ATOM 647 C C . PHE A 1 89 ? 2.511 0.699 -1.611 1.00 96.25 89 PHE A C 1
ATOM 649 O O . PHE A 1 89 ? 1.422 0.455 -1.092 1.00 96.25 89 PHE A O 1
ATOM 656 N N . LEU A 1 90 ? 3.574 1.060 -0.887 1.00 95.12 90 LEU A N 1
ATOM 657 C CA . LEU A 1 90 ? 3.529 1.225 0.570 1.00 95.12 90 LEU A CA 1
ATOM 658 C C . LEU A 1 90 ? 2.523 2.302 0.980 1.00 95.12 90 LEU A C 1
ATOM 660 O O . LEU A 1 90 ? 1.753 2.116 1.920 1.00 95.12 90 LEU A O 1
ATOM 664 N N . LYS A 1 91 ? 2.475 3.412 0.242 1.00 94.50 91 LYS A N 1
ATOM 665 C CA . LYS A 1 91 ? 1.500 4.477 0.471 1.00 94.50 91 LYS A CA 1
ATOM 666 C C . LYS A 1 91 ? 0.059 3.977 0.334 1.00 94.50 91 LYS A C 1
ATOM 668 O O . LYS A 1 91 ? -0.744 4.268 1.215 1.00 94.50 91 LYS A O 1
ATOM 673 N N . LEU A 1 92 ? -0.256 3.180 -0.694 1.00 94.44 92 LEU A N 1
ATOM 674 C CA . LEU A 1 92 ? -1.582 2.560 -0.833 1.00 94.44 92 LEU A CA 1
ATOM 675 C C . LEU A 1 92 ? -1.945 1.697 0.379 1.00 94.44 92 LEU A C 1
ATOM 677 O O . LEU A 1 92 ? -3.070 1.783 0.868 1.00 94.44 92 LEU A O 1
ATOM 681 N N . LEU A 1 93 ? -1.005 0.883 0.867 1.00 94.00 93 LEU A N 1
ATOM 682 C CA . LEU A 1 93 ? -1.236 0.031 2.035 1.00 94.00 93 LEU A CA 1
ATOM 683 C C . LEU A 1 93 ? -1.471 0.854 3.301 1.00 94.00 93 LEU A C 1
ATOM 685 O O . LEU A 1 93 ? -2.407 0.570 4.038 1.00 94.00 93 LEU A O 1
ATOM 689 N N . ARG A 1 94 ? -0.673 1.899 3.532 1.00 92.44 94 ARG A N 1
ATOM 690 C CA . ARG A 1 94 ? -0.800 2.783 4.702 1.00 92.44 94 ARG A CA 1
ATOM 691 C C . ARG A 1 94 ? -2.123 3.537 4.715 1.00 92.44 94 ARG A C 1
ATOM 693 O O . ARG A 1 94 ? -2.784 3.600 5.747 1.00 92.44 94 ARG A O 1
ATOM 700 N N . GLU A 1 95 ? -2.520 4.086 3.568 1.00 91.06 95 GLU A N 1
ATOM 701 C CA . GLU A 1 95 ? -3.775 4.833 3.426 1.00 91.06 95 GLU A CA 1
ATOM 702 C C . GLU A 1 95 ? -5.011 3.928 3.551 1.00 91.06 95 GLU A C 1
ATOM 704 O O . GLU A 1 95 ? -6.089 4.415 3.876 1.00 91.06 95 GLU A O 1
ATOM 709 N N . ASN A 1 96 ? -4.852 2.615 3.348 1.00 90.25 96 ASN A N 1
ATOM 710 C CA . ASN A 1 96 ? -5.942 1.642 3.358 1.00 90.25 96 ASN A CA 1
ATOM 711 C C . ASN A 1 96 ? -5.657 0.454 4.293 1.00 90.25 96 ASN A C 1
ATOM 713 O O . ASN A 1 96 ? -6.067 -0.671 4.013 1.00 90.25 96 ASN A O 1
ATOM 717 N N . ALA A 1 97 ? -4.945 0.679 5.400 1.00 85.81 97 ALA A N 1
ATOM 718 C CA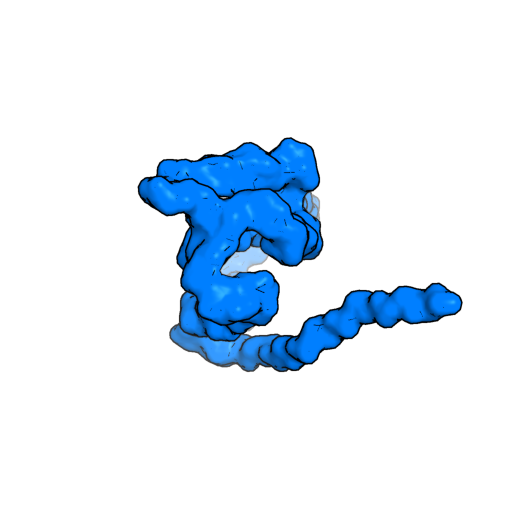 . ALA A 1 97 ? -4.557 -0.392 6.323 1.00 85.81 97 ALA A CA 1
ATOM 719 C C . ALA A 1 97 ? -5.753 -0.967 7.104 1.00 85.81 97 ALA A C 1
ATOM 721 O O . ALA A 1 97 ? -5.721 -2.112 7.550 1.00 85.81 97 ALA A O 1
ATOM 722 N N . VAL A 1 98 ? -6.809 -0.169 7.278 1.00 82.56 98 VAL A N 1
ATOM 723 C CA . VAL A 1 98 ? -8.013 -0.520 8.032 1.00 82.56 98 VAL A CA 1
ATOM 724 C C . VAL A 1 98 ? -9.229 0.118 7.373 1.00 82.56 98 VAL A C 1
ATOM 726 O O . VAL A 1 98 ? -9.184 1.277 6.962 1.00 82.56 98 VAL A O 1
ATOM 729 N N . ALA A 1 99 ? -10.332 -0.627 7.300 1.00 78.00 99 ALA A N 1
ATOM 730 C CA . ALA A 1 99 ? -11.609 -0.059 6.899 1.00 78.00 99 ALA A CA 1
ATOM 731 C C . ALA A 1 99 ? -12.113 0.848 8.028 1.00 78.00 99 ALA A C 1
ATOM 733 O O . ALA A 1 99 ? -12.288 0.395 9.158 1.00 78.00 99 ALA A O 1
ATOM 734 N N . GLU A 1 100 ? -12.379 2.122 7.731 1.00 71.25 100 GLU A N 1
ATOM 735 C CA . GLU A 1 100 ? -12.840 3.103 8.728 1.00 71.25 100 GLU A CA 1
ATOM 736 C C . GLU A 1 100 ? -14.074 2.607 9.499 1.00 71.25 100 GLU A C 1
ATOM 738 O O . GLU A 1 100 ? -14.190 2.809 10.708 1.00 71.25 100 GLU A O 1
ATOM 743 N N . ARG A 1 101 ? -14.962 1.875 8.816 1.00 70.38 101 ARG A N 1
ATOM 744 C CA . ARG A 1 101 ? -16.134 1.251 9.433 1.00 70.38 101 ARG A CA 1
ATOM 745 C C . ARG A 1 101 ? -15.757 0.269 10.541 1.00 70.38 101 ARG A C 1
ATOM 747 O O . ARG A 1 101 ? -16.360 0.317 11.605 1.00 70.38 101 ARG A O 1
ATOM 754 N N . ASP A 1 102 ? -14.758 -0.576 10.317 1.00 73.25 102 ASP A N 1
ATOM 755 C CA . ASP A 1 102 ? -14.344 -1.591 11.286 1.00 73.25 102 ASP A CA 1
ATOM 756 C C . ASP A 1 102 ? -13.641 -0.941 12.487 1.00 73.25 102 ASP A C 1
ATOM 758 O O . ASP A 1 102 ? -13.839 -1.361 13.628 1.00 73.25 102 ASP A O 1
ATOM 762 N N . ALA A 1 103 ? -12.881 0.136 12.255 1.00 74.31 103 ALA A N 1
ATOM 763 C CA . ALA A 1 103 ? -12.308 0.944 13.330 1.00 74.31 103 ALA A CA 1
ATOM 764 C C . ALA A 1 103 ? -13.392 1.616 14.185 1.00 74.31 103 ALA A C 1
ATOM 766 O O . ALA A 1 103 ? -13.321 1.585 15.415 1.00 74.31 103 ALA A O 1
ATOM 767 N N . LEU A 1 104 ? -14.416 2.192 13.547 1.00 75.50 104 LEU A N 1
ATOM 768 C CA . LEU A 1 104 ? -15.551 2.814 14.231 1.00 75.50 104 LEU A CA 1
ATOM 769 C C . LEU A 1 104 ? -16.390 1.789 14.997 1.00 75.50 104 LEU A C 1
ATOM 771 O O . LEU A 1 104 ? -16.758 2.045 16.140 1.00 75.50 104 LEU A O 1
ATOM 775 N N . GLU A 1 105 ? -16.674 0.626 14.409 1.00 78.75 105 GLU A N 1
ATOM 776 C CA . GLU A 1 105 ? -17.399 -0.460 15.076 1.00 78.75 105 GLU A CA 1
ATOM 777 C C . GLU A 1 105 ? -16.633 -0.972 16.302 1.00 78.75 105 GLU A C 1
ATOM 779 O O . GLU A 1 105 ? -17.232 -1.144 17.367 1.00 78.75 105 GLU A O 1
ATOM 784 N N . GLN A 1 106 ? -15.311 -1.145 16.205 1.00 74.62 106 GLN A N 1
ATOM 785 C CA . GLN A 1 106 ? -14.478 -1.500 17.359 1.00 74.62 106 GLN A CA 1
ATOM 786 C C . GLN A 1 106 ? -14.487 -0.406 18.427 1.00 74.62 106 GLN A C 1
ATOM 788 O O . GLN A 1 106 ? -14.698 -0.702 19.603 1.00 74.62 106 GLN A O 1
ATOM 793 N N . PHE A 1 107 ? -14.318 0.858 18.035 1.00 75.19 107 PHE A N 1
ATOM 794 C CA . PHE A 1 107 ? -14.359 1.982 18.965 1.00 75.19 107 PHE A CA 1
ATOM 795 C C . PHE A 1 107 ? -15.706 2.076 19.691 1.00 75.19 107 PHE A C 1
ATOM 797 O O . PHE A 1 107 ? -15.738 2.227 20.913 1.00 75.19 107 PHE A O 1
ATOM 804 N N . LEU A 1 108 ? -16.820 1.948 18.965 1.00 78.62 108 LEU A N 1
ATOM 805 C CA . LEU A 1 108 ? -18.164 1.944 19.540 1.00 78.62 108 LEU A CA 1
ATOM 806 C C . LEU A 1 108 ? -18.378 0.740 20.452 1.00 78.62 108 LEU A C 1
ATOM 808 O O . LEU A 1 108 ? -18.962 0.901 21.516 1.00 78.62 108 LEU A O 1
ATOM 812 N N . THR A 1 109 ? -17.872 -0.438 20.087 1.00 77.75 109 THR A N 1
ATOM 813 C CA . THR A 1 109 ? -17.950 -1.639 20.929 1.00 77.75 109 THR A CA 1
ATOM 814 C C . THR A 1 109 ? -17.224 -1.420 22.255 1.00 77.75 109 THR A C 1
ATOM 816 O O . THR A 1 109 ? -17.829 -1.601 23.312 1.00 77.75 109 THR A O 1
ATOM 819 N N . LEU A 1 110 ? -15.977 -0.939 22.212 1.00 72.06 110 LEU A N 1
ATOM 820 C CA . LEU A 1 110 ? -15.178 -0.625 23.402 1.00 72.06 110 LEU A CA 1
ATOM 821 C C . LEU A 1 110 ? -15.811 0.495 24.244 1.00 72.06 110 LEU A C 1
ATOM 823 O O . LEU A 1 110 ? -15.836 0.413 25.468 1.00 72.06 110 LEU A O 1
ATOM 827 N N . SER A 1 111 ? -16.392 1.507 23.596 1.00 69.12 111 SER A N 1
ATOM 828 C CA . SER A 1 111 ? -17.043 2.636 24.273 1.00 69.12 111 SER A CA 1
ATOM 829 C C . SER A 1 111 ? -18.422 2.282 24.848 1.00 69.12 111 SER A C 1
ATOM 831 O O . SER A 1 111 ? -18.846 2.870 25.842 1.00 69.12 111 SER A O 1
ATOM 833 N N . SER A 1 112 ? -19.141 1.325 24.248 1.00 63.38 112 SER A N 1
ATOM 834 C CA . SER A 1 112 ? -20.500 0.935 24.662 1.00 63.38 112 SER A CA 1
ATOM 835 C C . SER A 1 112 ? -20.536 0.134 25.963 1.00 63.38 112 SER A C 1
ATOM 837 O O . SER A 1 112 ? -21.558 0.136 26.646 1.00 63.38 112 SER A O 1
ATOM 839 N N . ASN A 1 113 ? -19.416 -0.488 26.347 1.00 58.75 113 ASN A N 1
ATOM 840 C CA . ASN A 1 113 ? -19.299 -1.204 27.616 1.00 58.75 113 ASN A CA 1
ATOM 841 C C . ASN A 1 113 ? -19.138 -0.273 28.829 1.00 58.75 113 ASN A C 1
ATOM 843 O O . ASN A 1 113 ? -19.122 -0.753 29.959 1.00 58.75 113 ASN A O 1
ATOM 847 N N . GLY A 1 114 ? -19.035 1.047 28.630 1.00 54.28 114 GLY A N 1
ATOM 848 C CA . GLY A 1 114 ? -18.973 2.022 29.723 1.00 54.28 114 GLY A CA 1
ATOM 849 C C . GLY A 1 114 ? -17.701 1.955 30.577 1.00 54.28 114 GLY A C 1
ATOM 850 O O . GLY A 1 114 ? -17.587 2.707 31.544 1.00 54.28 114 GLY A O 1
ATOM 851 N N . GLU A 1 115 ? -16.736 1.099 30.228 1.00 56.25 115 GLU A N 1
ATOM 852 C CA . GLU A 1 115 ? -15.408 1.089 30.836 1.00 56.25 115 GLU A CA 1
ATOM 853 C C . GLU A 1 115 ? -14.610 2.280 30.305 1.00 56.25 115 GLU A C 1
ATOM 855 O O . GLU A 1 115 ? -13.944 2.233 29.272 1.00 56.25 115 GLU A O 1
ATOM 860 N N . SER A 1 116 ? -14.690 3.395 31.027 1.00 58.28 116 SER A N 1
ATOM 861 C CA . SER A 1 116 ? -13.708 4.460 30.897 1.00 58.28 116 SER A CA 1
ATOM 862 C C . SER A 1 116 ? -12.390 3.965 31.492 1.00 58.28 116 SER A C 1
ATOM 864 O O . SER A 1 116 ? -12.229 3.984 32.713 1.00 58.28 116 SER A O 1
ATOM 866 N N . ILE A 1 117 ? -11.450 3.533 30.651 1.00 57.97 117 ILE A N 1
ATOM 867 C CA . ILE A 1 117 ? -10.068 3.331 31.092 1.00 57.97 117 ILE A CA 1
ATOM 868 C C . ILE A 1 117 ? -9.533 4.690 31.538 1.00 57.97 117 ILE A C 1
ATOM 870 O O . ILE A 1 117 ? -9.514 5.664 30.777 1.00 57.97 117 ILE A O 1
ATOM 874 N N . THR A 1 118 ? -9.139 4.777 32.802 1.00 58.00 118 THR A N 1
ATOM 875 C CA . THR A 1 118 ? -8.544 5.999 33.338 1.00 58.00 118 THR A CA 1
ATOM 876 C C . THR A 1 118 ? -7.147 6.189 32.739 1.00 58.00 118 THR A C 1
ATOM 878 O O . THR A 1 118 ? -6.450 5.230 32.407 1.00 58.00 118 THR A O 1
ATOM 881 N N . GLY A 1 119 ? -6.679 7.435 32.599 1.00 57.62 119 GLY A N 1
ATOM 882 C CA . GLY A 1 119 ? -5.349 7.719 32.029 1.00 57.62 119 GLY A CA 1
ATOM 883 C C . GLY A 1 119 ? -4.161 7.134 32.820 1.00 57.62 119 GLY A C 1
ATOM 884 O O . GLY A 1 119 ? -3.011 7.279 32.399 1.00 57.62 119 GLY A O 1
ATOM 885 N N . GLU A 1 120 ? -4.417 6.523 33.975 1.00 59.88 120 GLU A N 1
ATOM 886 C CA . GLU A 1 120 ? -3.454 5.800 34.813 1.00 59.88 120 GLU A CA 1
ATOM 887 C C . GLU A 1 120 ? -3.337 4.321 34.399 1.00 59.88 120 GLU A C 1
ATOM 889 O O . GLU A 1 120 ? -2.232 3.775 34.376 1.00 59.88 120 GLU A O 1
ATOM 894 N N . GLU A 1 121 ? -4.432 3.699 33.959 1.00 53.03 121 GLU A N 1
ATOM 895 C CA . GLU A 1 121 ? -4.458 2.319 33.454 1.00 53.03 121 GLU A CA 1
ATOM 896 C C . GLU A 1 121 ? -3.862 2.214 32.040 1.00 53.03 121 GLU A C 1
ATOM 898 O O . GLU A 1 121 ? -3.108 1.286 31.765 1.00 53.03 121 GLU A O 1
ATOM 903 N N . CYS A 1 122 ? -4.062 3.224 31.182 1.00 54.16 122 CYS A N 1
ATOM 904 C CA . CYS A 1 122 ? -3.449 3.281 29.842 1.00 54.16 122 CYS A CA 1
ATOM 905 C C . CYS A 1 122 ? -1.911 3.370 29.845 1.00 54.16 122 CYS A C 1
ATOM 907 O O . CYS A 1 122 ? -1.284 3.109 28.825 1.00 54.16 122 CYS A O 1
ATOM 909 N N . ARG A 1 123 ? -1.291 3.796 30.953 1.00 54.22 123 ARG A N 1
ATOM 910 C CA . ARG A 1 123 ? 0.176 3.942 31.061 1.00 54.22 123 ARG A CA 1
ATOM 911 C C . ARG A 1 123 ? 0.862 2.752 31.727 1.00 54.22 123 ARG A C 1
ATOM 913 O O . ARG A 1 123 ? 2.087 2.735 31.797 1.00 54.22 123 ARG A O 1
ATOM 920 N N . SER A 1 124 ? 0.078 1.805 32.232 1.00 55.41 124 SER A N 1
ATOM 921 C CA . SER A 1 124 ? 0.556 0.696 33.061 1.00 55.41 124 SER A CA 1
ATOM 922 C C . SER A 1 124 ? 0.395 -0.675 32.388 1.00 55.41 124 SER A C 1
ATOM 924 O O . SER A 1 124 ? 0.740 -1.679 33.011 1.00 55.41 124 SER A O 1
ATOM 926 N N . ALA A 1 125 ? -0.136 -0.714 31.160 1.00 45.38 125 ALA A N 1
ATOM 927 C CA . ALA A 1 125 ? -0.342 -1.913 30.347 1.00 45.38 125 ALA A CA 1
ATOM 928 C C . ALA A 1 125 ? 0.726 -2.054 29.255 1.00 45.38 125 ALA A C 1
ATOM 930 O O . ALA A 1 125 ? 1.167 -1.007 28.727 1.00 45.38 125 ALA A O 1
#

Secondary structure (DSSP, 8-state):
-PPPP--PPP-PPPPPHHHHHH-HHHHHHHHHHHHHHHHHTT-SEE-TT-HHHHHHHHHHSS--TTTHHHHHHHHHTTSTT--EEHHHHHHHHHHTSS-HHHHHHHHHHHHHT-----TTTTT--

Organism: NCBI:txid327968

pLDDT: mean 82.23, std 17.59, range [36.78, 97.38]

Sequence (125 aa):
HRRPGPDAGAGAKAPAFEAVLADLDGVEISTYGRTFSDFAGGQASVQPDHASLRDFLVTNSAIALSDLDTELLKIASQNDAFSIDCDAFLKLLRENAVAERDALEQFLTLSSNGESITGEECRSA

Foldseek 3Di:
DDDDDPDDPDDDDDDDPVVCVVDVPVSLCVPVVVVVCVQVVNDQWAALVRPSLLVCCCVQFQQDNVCSSVLLQVLLVVDPVSTAGSVSSSVSCVVTRDDVVVVVVVVCVVVVVVPPDDPVNVVVD